Protein AF-A0A6B2GAS7-F1 (afdb_monomer_lite)

Sequence (126 aa):
ILGNYIAIIYMLERAVYAQEANSVYFTAPFSGVVAHQISHEHLTPIKIDQFLNAYKYFIIDSISGSSTSETFKNNIFRASLLNQEKLCCGLSIFVNFLEFLKTKVDIPFWKGPVPANGVISIEECT

Secondary structure (DSSP, 8-state):
-HHHHHHHHHHHHHHHHHHHHHHHHHHGGGGT--PPP--SSPPPHHHHHHHHHHHGGGSGGGGGGSS--HHHHHHHHHHHHHHH--GGGT--HHHHHHHHHHHHH--GGGT-SPPTTSS--SS---

InterPro domains:
  IPR008081 Cytoplasmic FMR1-interacting [PF05994] (2-126)
  IPR008081 Cytoplasmic FMR1-interacting [PTHR12195] (2-126)

Structure (mmCIF, N/CA/C/O backbone):
data_AF-A0A6B2GAS7-F1
#
_entry.id   AF-A0A6B2GAS7-F1
#
loop_
_atom_site.group_PDB
_atom_site.id
_atom_site.type_symbol
_atom_site.label_atom_id
_atom_site.label_alt_id
_atom_site.label_comp_id
_atom_site.label_asym_id
_atom_site.label_entity_id
_atom_site.label_seq_id
_atom_site.pdbx_PDB_ins_code
_atom_site.Cartn_x
_atom_site.Cartn_y
_atom_site.Cartn_z
_atom_site.occupancy
_atom_site.B_iso_or_equiv
_atom_site.auth_seq_id
_atom_site.auth_comp_id
_atom_site.auth_asym_id
_atom_site.auth_atom_id
_atom_site.pdbx_PDB_model_num
ATOM 1 N N . ILE A 1 1 ? 21.705 -8.211 -9.455 1.00 91.56 1 ILE A N 1
ATOM 2 C CA . ILE A 1 1 ? 21.748 -7.371 -8.228 1.00 91.56 1 ILE A CA 1
ATOM 3 C C . ILE A 1 1 ? 20.547 -6.424 -8.161 1.00 91.56 1 ILE A C 1
ATOM 5 O O . ILE A 1 1 ? 19.769 -6.565 -7.231 1.00 91.56 1 ILE A O 1
ATOM 9 N N . LEU A 1 2 ? 20.325 -5.536 -9.145 1.00 92.31 2 LEU A N 1
ATOM 10 C CA . LEU A 1 2 ? 19.176 -4.608 -9.144 1.00 92.31 2 LEU A CA 1
ATOM 11 C C . LEU A 1 2 ? 17.813 -5.309 -8.982 1.00 92.31 2 LEU A C 1
ATOM 13 O O . LEU A 1 2 ? 17.020 -4.907 -8.139 1.00 92.31 2 LEU A O 1
ATOM 17 N N . GLY A 1 3 ? 17.581 -6.403 -9.715 1.00 95.50 3 GLY A N 1
ATOM 18 C CA . GLY A 1 3 ? 16.351 -7.195 -9.580 1.00 95.50 3 GLY A CA 1
ATOM 19 C C . GLY A 1 3 ? 16.109 -7.721 -8.159 1.00 95.50 3 GLY A C 1
ATOM 20 O O . GLY A 1 3 ? 14.972 -7.727 -7.700 1.00 95.50 3 GLY A O 1
ATOM 21 N N . ASN A 1 4 ? 17.171 -8.064 -7.422 1.00 96.94 4 ASN A N 1
ATOM 22 C CA . ASN A 1 4 ? 17.047 -8.512 -6.034 1.00 96.94 4 ASN A CA 1
ATOM 23 C C . ASN A 1 4 ? 16.585 -7.363 -5.133 1.00 96.94 4 ASN A C 1
ATOM 25 O O . ASN A 1 4 ? 15.733 -7.581 -4.282 1.00 96.94 4 ASN A O 1
ATOM 29 N N . TYR A 1 5 ? 17.090 -6.139 -5.332 1.00 95.56 5 TYR A N 1
ATOM 30 C CA . TYR A 1 5 ? 16.628 -4.971 -4.572 1.00 95.56 5 TYR A CA 1
ATOM 31 C C . TYR A 1 5 ? 15.158 -4.648 -4.847 1.00 95.56 5 TYR A C 1
ATOM 33 O O . TYR A 1 5 ? 14.407 -4.406 -3.906 1.00 95.56 5 TYR A O 1
ATOM 41 N N . ILE A 1 6 ? 14.733 -4.707 -6.114 1.00 96.31 6 ILE A N 1
ATOM 42 C CA . ILE A 1 6 ? 13.325 -4.514 -6.496 1.00 96.31 6 ILE A CA 1
ATOM 43 C C . ILE A 1 6 ? 12.444 -5.567 -5.806 1.00 96.31 6 ILE A C 1
ATOM 45 O O . ILE A 1 6 ? 11.438 -5.221 -5.187 1.00 96.31 6 ILE A O 1
ATOM 49 N N . ALA A 1 7 ? 12.851 -6.839 -5.847 1.00 97.19 7 ALA A N 1
ATOM 50 C CA . ALA A 1 7 ? 12.131 -7.925 -5.187 1.00 97.19 7 ALA A CA 1
ATOM 51 C C . ALA A 1 7 ? 12.086 -7.760 -3.658 1.00 97.19 7 ALA A C 1
ATOM 53 O O . ALA A 1 7 ? 11.048 -8.002 -3.050 1.00 97.19 7 ALA A O 1
ATOM 54 N N . ILE A 1 8 ? 13.182 -7.320 -3.031 1.00 97.38 8 ILE A N 1
ATOM 55 C CA . ILE A 1 8 ? 13.235 -7.057 -1.586 1.00 97.38 8 ILE A CA 1
ATOM 56 C C . ILE A 1 8 ? 12.243 -5.959 -1.200 1.00 97.38 8 ILE A C 1
ATOM 58 O O . ILE A 1 8 ? 11.486 -6.151 -0.255 1.00 97.38 8 ILE A O 1
ATOM 62 N N . ILE A 1 9 ? 12.207 -4.839 -1.927 1.00 96.94 9 ILE A N 1
ATOM 63 C CA . ILE A 1 9 ? 11.280 -3.732 -1.635 1.00 96.94 9 ILE A CA 1
ATOM 64 C C . ILE A 1 9 ? 9.829 -4.202 -1.754 1.00 96.94 9 ILE A C 1
ATOM 66 O O . ILE A 1 9 ? 9.028 -3.939 -0.859 1.00 96.94 9 ILE A O 1
ATOM 70 N N . TYR A 1 10 ? 9.513 -4.960 -2.806 1.00 97.31 10 TYR A N 1
ATOM 71 C CA . TYR A 1 10 ? 8.193 -5.564 -2.976 1.00 97.31 10 TYR A CA 1
ATOM 72 C C . TYR A 1 10 ? 7.822 -6.491 -1.807 1.00 97.31 10 TYR A C 1
ATOM 74 O O . TYR A 1 10 ? 6.744 -6.375 -1.224 1.00 97.31 10 TYR A O 1
ATOM 82 N N . MET A 1 11 ? 8.722 -7.401 -1.420 1.00 98.12 11 MET A N 1
ATOM 83 C CA . MET A 1 11 ? 8.474 -8.329 -0.312 1.00 98.12 11 MET A CA 1
ATOM 84 C C . MET A 1 11 ? 8.340 -7.610 1.037 1.00 98.12 11 MET A C 1
ATOM 86 O O . MET A 1 11 ? 7.503 -8.002 1.849 1.00 98.12 11 MET A O 1
ATOM 90 N N . LEU A 1 12 ? 9.120 -6.550 1.271 1.00 97.62 12 LEU A N 1
ATOM 91 C CA . LEU A 1 12 ? 9.022 -5.729 2.479 1.00 97.62 12 LEU A CA 1
ATOM 92 C C . LEU A 1 12 ? 7.673 -5.014 2.562 1.00 97.62 12 LEU A C 1
ATOM 94 O O . LEU A 1 12 ? 7.032 -5.070 3.607 1.00 97.62 12 LEU A O 1
ATOM 98 N N . GLU A 1 13 ? 7.204 -4.405 1.471 1.00 97.25 13 GLU A N 1
ATOM 99 C CA . GLU A 1 13 ? 5.877 -3.777 1.432 1.00 97.25 13 GLU A CA 1
ATOM 100 C C . GLU A 1 13 ? 4.770 -4.799 1.738 1.00 97.25 13 GLU A C 1
ATOM 102 O O . GLU A 1 13 ? 3.906 -4.556 2.581 1.00 97.25 13 GLU A O 1
ATOM 107 N N . ARG A 1 14 ? 4.841 -5.994 1.137 1.00 96.69 14 ARG A N 1
ATOM 108 C CA . ARG A 1 14 ? 3.905 -7.093 1.420 1.00 96.69 14 ARG A CA 1
ATOM 109 C C . ARG A 1 14 ? 3.919 -7.529 2.886 1.00 96.69 14 ARG A C 1
ATOM 111 O O . ARG A 1 14 ? 2.855 -7.826 3.431 1.00 96.69 14 ARG A O 1
ATOM 118 N N . ALA A 1 15 ? 5.093 -7.579 3.513 1.00 97.75 15 ALA A N 1
ATOM 119 C CA . ALA A 1 15 ? 5.232 -7.916 4.926 1.00 97.75 15 ALA A CA 1
ATOM 120 C C . ALA A 1 15 ? 4.625 -6.831 5.831 1.00 97.75 15 ALA A C 1
ATOM 122 O O . ALA A 1 15 ? 3.878 -7.160 6.754 1.00 97.75 15 ALA A O 1
ATOM 123 N N . VAL A 1 16 ? 4.871 -5.551 5.524 1.00 97.12 16 VAL A N 1
ATOM 124 C CA . VAL A 1 16 ? 4.270 -4.412 6.237 1.00 97.12 16 VAL A CA 1
ATOM 125 C C . VAL A 1 16 ? 2.749 -4.470 6.147 1.00 97.12 16 VAL A C 1
ATOM 127 O O . VAL A 1 16 ? 2.084 -4.403 7.175 1.00 97.12 16 VAL A O 1
ATOM 130 N N . TYR A 1 17 ? 2.186 -4.701 4.959 1.00 96.81 17 TYR A N 1
ATOM 131 C CA . TYR A 1 17 ? 0.734 -4.813 4.807 1.00 96.81 17 TYR A CA 1
ATOM 132 C C . TYR A 1 17 ? 0.128 -5.953 5.620 1.00 96.81 17 TYR A C 1
ATOM 134 O O . TYR A 1 17 ? -0.936 -5.780 6.208 1.00 96.81 17 TYR A O 1
ATOM 142 N N . ALA A 1 18 ? 0.783 -7.114 5.669 1.00 95.94 18 ALA A N 1
ATOM 143 C CA . ALA A 1 18 ? 0.302 -8.231 6.475 1.00 95.94 18 ALA A CA 1
ATOM 144 C C . ALA A 1 18 ? 0.298 -7.879 7.973 1.00 95.94 18 ALA A C 1
ATOM 146 O O . ALA A 1 18 ? -0.668 -8.174 8.677 1.00 95.94 18 ALA A O 1
ATOM 147 N N . GLN A 1 19 ? 1.350 -7.209 8.451 1.00 96.06 19 GLN A N 1
ATOM 148 C CA . GLN A 1 19 ? 1.448 -6.759 9.838 1.00 96.06 19 GLN A CA 1
ATOM 149 C C . GLN A 1 19 ? 0.397 -5.692 10.174 1.00 96.06 19 GLN A C 1
ATOM 151 O O . GLN A 1 19 ? -0.265 -5.783 11.209 1.00 96.06 19 GLN A O 1
ATOM 156 N N . GLU A 1 20 ? 0.221 -4.695 9.30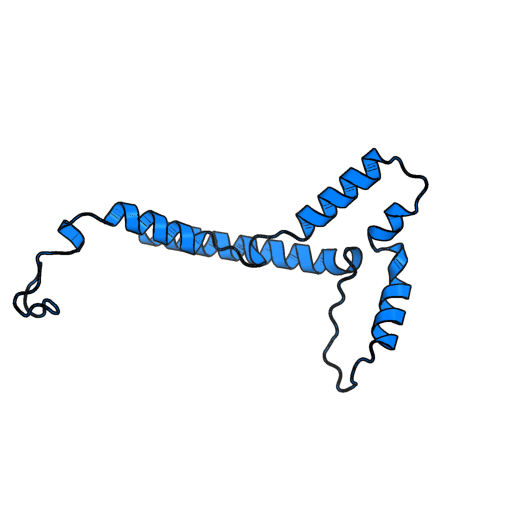9 1.00 95.69 20 GLU A N 1
ATOM 157 C CA . GLU A 1 20 ? -0.759 -3.627 9.498 1.00 95.69 20 GLU A CA 1
ATOM 158 C C . GLU A 1 20 ? -2.194 -4.153 9.454 1.00 95.69 20 GLU A C 1
ATOM 160 O O . GLU A 1 20 ? -2.976 -3.837 10.348 1.00 95.69 20 GLU A O 1
ATOM 165 N N . ALA A 1 21 ? -2.530 -5.016 8.491 1.00 93.06 21 ALA A N 1
ATOM 166 C CA . ALA A 1 21 ? -3.852 -5.630 8.402 1.00 93.06 21 ALA A CA 1
ATOM 167 C C . ALA A 1 21 ? -4.181 -6.443 9.662 1.00 93.06 21 ALA A C 1
ATOM 169 O O . ALA A 1 21 ? -5.288 -6.351 10.193 1.00 93.06 21 ALA A O 1
ATOM 170 N N . ASN A 1 22 ? -3.204 -7.190 10.186 1.00 92.81 22 ASN A N 1
ATOM 171 C CA . ASN A 1 22 ? -3.363 -7.918 11.440 1.00 92.81 22 ASN A CA 1
ATOM 172 C C . ASN A 1 22 ? -3.576 -6.964 12.630 1.00 92.81 22 ASN A C 1
ATOM 174 O O . ASN A 1 22 ? -4.451 -7.189 13.464 1.00 92.81 22 ASN A O 1
ATOM 178 N N . SER A 1 23 ? -2.826 -5.857 12.686 1.00 92.25 23 SER A N 1
ATOM 179 C CA . SER A 1 23 ? -3.014 -4.810 13.699 1.00 92.25 23 SER A CA 1
ATOM 180 C C . SER A 1 23 ? -4.419 -4.204 13.638 1.00 92.25 23 SER A C 1
ATOM 182 O O . SER A 1 23 ? -5.062 -4.040 14.674 1.00 92.25 23 SER A O 1
ATOM 184 N N . VAL A 1 24 ? -4.920 -3.895 12.439 1.00 90.25 24 VAL A N 1
ATOM 185 C CA . VAL A 1 24 ? -6.276 -3.359 12.234 1.00 90.25 24 VAL A CA 1
ATOM 186 C C . VAL A 1 24 ? -7.327 -4.379 12.662 1.00 90.25 24 VAL A C 1
ATOM 188 O O . VAL A 1 24 ? -8.263 -4.024 13.369 1.00 90.25 24 VAL A O 1
ATOM 191 N N . TYR A 1 25 ? -7.148 -5.656 12.321 1.00 89.19 25 TYR A N 1
ATOM 192 C CA . TYR A 1 25 ? -8.077 -6.718 12.707 1.00 89.19 25 TYR A CA 1
ATOM 193 C C . TYR A 1 25 ? -8.254 -6.817 14.230 1.00 89.19 25 TYR A C 1
ATOM 195 O O . TYR A 1 25 ? -9.380 -6.831 14.723 1.00 89.19 25 TYR A O 1
ATOM 203 N N . PHE A 1 26 ? -7.155 -6.818 14.991 1.00 88.06 26 PHE A N 1
ATOM 204 C CA . PHE A 1 26 ? -7.223 -6.889 16.456 1.00 88.06 26 PHE A CA 1
ATOM 205 C C . PHE A 1 26 ? -7.763 -5.619 17.114 1.00 88.06 26 PHE A C 1
ATOM 207 O O . PHE A 1 26 ? -8.275 -5.675 18.231 1.00 88.06 26 PHE A O 1
ATOM 214 N N . THR A 1 27 ? -7.654 -4.476 16.441 1.00 87.94 27 THR A N 1
ATOM 215 C CA . THR A 1 27 ? -8.079 -3.180 16.985 1.00 87.94 27 THR A CA 1
ATOM 216 C C . THR A 1 27 ? -9.451 -2.721 16.492 1.00 87.94 27 THR A C 1
ATOM 218 O O . THR A 1 27 ? -10.018 -1.777 17.049 1.00 87.94 27 THR A O 1
ATOM 221 N N . ALA A 1 28 ? -10.024 -3.419 15.509 1.00 85.75 28 ALA A N 1
ATOM 222 C CA . ALA A 1 28 ? -11.351 -3.164 14.963 1.00 85.75 28 ALA A CA 1
ATOM 223 C C . ALA A 1 28 ? -12.449 -3.055 16.045 1.00 85.75 28 ALA A C 1
ATOM 225 O O . ALA A 1 28 ? -13.187 -2.067 16.006 1.00 85.75 28 ALA A O 1
ATOM 226 N N . PRO A 1 29 ? -12.515 -3.936 17.072 1.00 83.06 29 PRO A N 1
ATOM 227 C CA . PRO A 1 29 ? -13.555 -3.846 18.100 1.00 83.06 29 PRO A CA 1
ATOM 228 C C . PRO A 1 29 ? -13.519 -2.534 18.896 1.00 83.06 29 PRO A C 1
ATOM 230 O O . PRO A 1 29 ? -14.564 -1.959 19.192 1.00 83.06 29 PRO A O 1
ATOM 233 N N . PHE A 1 30 ? -12.324 -2.017 19.198 1.00 84.19 30 PHE A N 1
ATOM 234 C CA . PHE A 1 30 ? -12.150 -0.756 19.935 1.00 84.19 30 PHE A CA 1
ATOM 235 C C . PHE A 1 30 ? -12.466 0.479 19.080 1.00 84.19 30 PHE A C 1
ATOM 237 O O . PHE A 1 30 ? -12.755 1.550 19.613 1.00 84.19 30 PHE A O 1
ATOM 244 N N . SER A 1 31 ? -12.434 0.314 17.755 1.00 81.19 31 SER A N 1
ATOM 245 C CA . SER A 1 31 ? -12.822 1.329 16.771 1.00 81.19 31 SER A CA 1
ATOM 246 C C . SER A 1 31 ? -14.311 1.271 16.407 1.00 81.19 31 SER A C 1
ATOM 248 O O . SER A 1 31 ? -14.753 2.037 15.558 1.00 81.19 31 SER A O 1
ATOM 250 N N . GLY A 1 32 ? -15.084 0.348 16.997 1.00 78.12 32 GLY A N 1
ATOM 251 C CA . GLY A 1 32 ? -16.493 0.136 16.645 1.00 78.12 32 GLY A CA 1
ATOM 252 C C . GLY A 1 32 ? -16.706 -0.580 15.306 1.00 78.12 32 GLY A C 1
ATOM 253 O O . GLY A 1 32 ? -17.822 -0.601 14.794 1.00 78.12 32 GLY A O 1
ATOM 254 N N . VAL A 1 33 ? -15.658 -1.179 14.731 1.00 80.31 33 VAL A N 1
ATOM 255 C CA . VAL A 1 33 ? -15.734 -1.955 13.488 1.00 80.31 33 VAL A CA 1
ATOM 256 C C . VAL A 1 33 ? -15.939 -3.426 13.826 1.00 80.31 33 VAL A C 1
ATOM 258 O O . VAL A 1 33 ? -15.189 -4.017 14.602 1.00 80.31 33 VAL A O 1
ATOM 261 N N . VAL A 1 34 ? -16.951 -4.036 13.213 1.00 73.69 34 VAL A N 1
ATOM 262 C CA . VAL A 1 34 ? -17.331 -5.427 13.464 1.00 73.69 34 VAL A CA 1
ATOM 263 C C . VAL A 1 34 ? -17.383 -6.171 12.142 1.00 73.69 34 VAL A C 1
ATOM 265 O O . VAL A 1 34 ? -18.120 -5.796 11.232 1.00 73.69 34 VAL A O 1
ATOM 268 N N . ALA A 1 35 ? -16.611 -7.250 12.041 1.00 71.56 35 ALA A N 1
ATOM 269 C CA . ALA A 1 35 ? -16.737 -8.173 10.927 1.00 71.56 35 ALA A CA 1
ATOM 270 C C . ALA A 1 35 ? -17.993 -9.029 11.131 1.00 71.56 35 ALA A C 1
ATOM 272 O O . ALA A 1 35 ? -18.111 -9.748 12.124 1.00 71.56 35 ALA A O 1
ATOM 273 N N . HIS A 1 36 ? -18.930 -8.966 10.190 1.00 68.75 36 HIS A N 1
ATOM 274 C CA . HIS A 1 36 ? -20.054 -9.889 10.162 1.00 68.75 36 HIS A CA 1
ATOM 275 C C . HIS A 1 36 ? -19.709 -11.106 9.304 1.00 68.75 36 HIS A C 1
ATOM 277 O O . HIS A 1 36 ? -19.278 -10.964 8.159 1.00 68.75 36 HIS A O 1
ATOM 283 N N . GLN A 1 37 ? -19.922 -12.309 9.838 1.00 62.41 37 GLN A N 1
ATOM 284 C CA . GLN A 1 37 ? -19.919 -13.516 9.016 1.00 62.41 37 GLN A CA 1
ATOM 285 C C . GLN A 1 37 ? -21.159 -13.496 8.131 1.00 62.41 37 GLN A C 1
ATOM 287 O O . GLN A 1 37 ? -22.252 -13.306 8.648 1.00 62.41 37 GLN A O 1
ATOM 292 N N . ILE A 1 38 ? -20.998 -13.706 6.824 1.00 56.62 38 ILE A N 1
ATOM 293 C CA . ILE A 1 38 ? -22.110 -13.791 5.871 1.00 56.62 38 ILE A CA 1
ATOM 294 C C . ILE A 1 38 ? -22.974 -15.000 6.255 1.00 56.62 38 ILE A C 1
ATOM 296 O O . ILE A 1 38 ? -22.740 -16.122 5.813 1.00 56.62 38 ILE A O 1
ATOM 300 N N . SER A 1 39 ? -23.945 -14.785 7.137 1.00 59.50 39 SER A N 1
ATOM 301 C CA . SER A 1 39 ? -25.021 -15.730 7.388 1.00 59.50 39 SER A CA 1
ATOM 302 C C . SER A 1 39 ? -26.103 -15.512 6.331 1.00 59.50 39 SER A C 1
ATOM 304 O O . SER A 1 39 ? -26.254 -14.410 5.806 1.00 59.50 39 SER A O 1
ATOM 306 N N . HIS A 1 40 ? -26.871 -16.551 6.004 1.00 57.78 40 HIS A N 1
ATOM 307 C CA . HIS A 1 40 ? -27.995 -16.436 5.066 1.00 57.78 40 HIS A CA 1
ATOM 308 C C . HIS A 1 40 ? -29.123 -15.509 5.571 1.00 57.78 40 HIS A C 1
ATOM 310 O O . HIS A 1 40 ? -30.063 -15.239 4.826 1.00 57.78 40 HIS A O 1
ATOM 316 N N . GLU A 1 41 ? -29.045 -15.005 6.809 1.00 65.12 41 GLU A N 1
ATOM 317 C CA . GLU A 1 41 ? -29.942 -13.970 7.314 1.00 65.12 41 GLU A CA 1
ATOM 318 C C . GLU A 1 41 ? -29.443 -12.572 6.941 1.00 65.12 41 GLU A C 1
ATOM 320 O O . GLU A 1 41 ? -28.326 -12.172 7.273 1.00 65.12 41 GLU A O 1
ATOM 325 N N . HIS A 1 42 ? -30.318 -11.774 6.329 1.00 64.69 42 HIS A N 1
ATOM 326 C CA . HIS A 1 42 ? -30.083 -10.343 6.199 1.00 64.69 42 HIS A CA 1
ATOM 327 C C . HIS A 1 42 ? -29.965 -9.702 7.590 1.00 64.69 42 HIS A C 1
ATOM 329 O O . HIS A 1 42 ? -30.905 -9.725 8.391 1.00 64.69 42 HIS A O 1
ATOM 335 N N . LEU A 1 43 ? -28.815 -9.087 7.867 1.00 66.75 43 LEU A N 1
ATOM 336 C CA . LEU A 1 43 ? -28.669 -8.165 8.985 1.00 66.75 43 LEU A CA 1
ATOM 337 C C . LEU A 1 43 ? -29.595 -6.973 8.777 1.00 66.75 43 LEU A C 1
ATOM 339 O O . LEU A 1 43 ? -29.437 -6.197 7.835 1.00 66.75 43 LEU A O 1
ATOM 343 N N . THR A 1 44 ? -30.529 -6.791 9.699 1.00 76.12 44 THR A N 1
ATOM 344 C CA . THR A 1 44 ? -31.212 -5.513 9.837 1.00 76.12 44 THR A CA 1
ATOM 345 C C . THR A 1 44 ? -30.296 -4.536 10.579 1.00 76.12 44 THR A C 1
ATOM 347 O O . THR A 1 44 ? -29.547 -4.955 11.469 1.00 76.12 44 THR A O 1
ATOM 350 N N . PRO A 1 45 ? -30.369 -3.228 10.280 1.00 75.56 45 PRO A N 1
ATOM 351 C CA . PRO A 1 45 ? -29.590 -2.206 10.990 1.00 75.56 45 PRO A CA 1
ATOM 352 C C . PRO A 1 45 ? -29.804 -2.262 12.512 1.00 75.56 45 PRO A C 1
ATOM 354 O O . PRO A 1 45 ? -28.875 -2.063 13.282 1.00 75.56 45 PRO A O 1
ATOM 357 N N . ILE A 1 46 ? -30.995 -2.678 12.951 1.00 78.62 46 ILE A N 1
ATOM 358 C CA . ILE A 1 46 ? -31.346 -2.857 14.366 1.00 78.62 46 ILE A CA 1
ATOM 359 C C . ILE A 1 46 ? -30.458 -3.905 15.059 1.00 78.62 46 ILE A C 1
ATOM 361 O O . ILE A 1 46 ? -30.021 -3.687 16.187 1.00 78.62 46 ILE A O 1
ATOM 365 N N . LYS A 1 47 ? -30.175 -5.044 14.407 1.00 79.00 47 LYS A N 1
ATOM 366 C CA . LYS A 1 47 ? -29.303 -6.087 14.978 1.00 79.00 47 LYS A CA 1
ATOM 367 C C . LYS A 1 47 ? -27.857 -5.586 15.111 1.00 79.00 47 LYS A C 1
ATOM 369 O O . LYS A 1 47 ? -27.186 -5.919 16.085 1.00 79.00 47 LYS A O 1
ATOM 374 N N . ILE A 1 48 ? -27.400 -4.764 14.161 1.00 77.56 48 ILE A N 1
ATOM 375 C CA . ILE A 1 48 ? -26.073 -4.132 14.195 1.00 77.56 48 ILE A CA 1
ATOM 376 C C . ILE A 1 48 ? -25.992 -3.152 15.370 1.00 77.56 48 ILE A C 1
ATOM 378 O O . ILE A 1 48 ? -25.069 -3.250 16.174 1.00 77.56 48 ILE A O 1
ATOM 382 N N . ASP A 1 49 ? -26.986 -2.279 15.533 1.00 79.94 49 ASP A N 1
ATOM 383 C CA . ASP A 1 49 ? -27.017 -1.306 16.631 1.00 79.94 49 ASP A CA 1
ATOM 384 C C . ASP A 1 49 ? -27.091 -1.979 18.006 1.00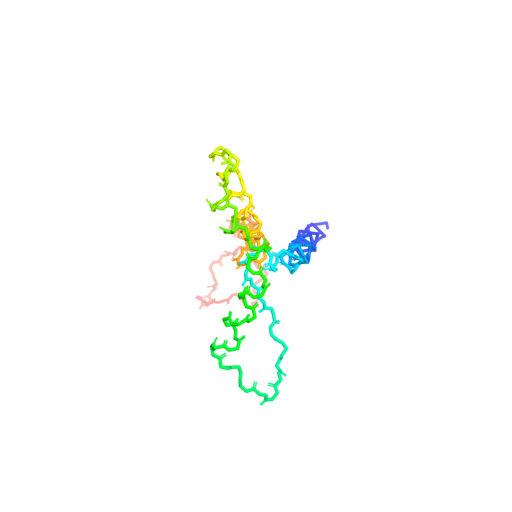 79.94 49 ASP A C 1
ATOM 386 O O . ASP A 1 49 ? -26.436 -1.543 18.953 1.00 79.94 49 ASP A O 1
ATOM 390 N N . GLN A 1 50 ? -27.855 -3.066 18.144 1.00 81.94 50 GLN A N 1
ATOM 391 C CA . GLN A 1 50 ? -27.892 -3.853 19.382 1.00 81.94 50 GLN A CA 1
ATOM 392 C C . GLN A 1 50 ? -26.521 -4.453 19.713 1.00 81.94 50 GLN A C 1
ATOM 394 O O . GLN A 1 50 ? -26.087 -4.398 20.865 1.00 81.94 50 GLN A O 1
ATOM 399 N N . PHE A 1 51 ? -25.822 -4.978 18.705 1.00 78.12 51 PHE A N 1
ATOM 400 C CA . PHE A 1 51 ? -24.475 -5.507 18.874 1.00 78.12 51 PHE A CA 1
ATOM 401 C C . PHE A 1 51 ? -23.482 -4.403 19.259 1.00 78.12 51 PHE A C 1
ATOM 403 O O . PHE A 1 51 ? -22.777 -4.535 20.256 1.00 78.12 51 PHE A O 1
ATOM 410 N N . LEU A 1 52 ? -23.459 -3.280 18.535 1.00 78.12 52 LEU A N 1
ATOM 411 C CA . LEU A 1 52 ? -22.580 -2.146 18.843 1.00 78.12 52 LEU A CA 1
ATOM 412 C C . LEU A 1 52 ? -22.837 -1.591 20.251 1.00 78.12 52 LEU A C 1
ATOM 414 O O . LEU A 1 52 ? -21.890 -1.285 20.975 1.00 78.12 52 LEU A O 1
ATOM 418 N N . ASN A 1 53 ? -24.099 -1.538 20.685 1.00 81.75 53 ASN A N 1
ATOM 419 C CA . ASN A 1 53 ? -24.450 -1.142 22.047 1.00 81.75 53 ASN A CA 1
ATOM 420 C C . ASN A 1 53 ? -23.890 -2.097 23.112 1.00 81.75 53 ASN A C 1
ATOM 422 O O . ASN A 1 53 ? -23.447 -1.625 24.159 1.00 81.75 53 ASN A O 1
ATOM 426 N N . ALA A 1 54 ? -23.847 -3.410 22.854 1.00 81.69 54 ALA A N 1
ATOM 427 C CA . ALA A 1 54 ? -23.261 -4.380 23.783 1.00 81.69 54 ALA A CA 1
ATOM 428 C C . ALA A 1 54 ? -21.750 -4.159 23.992 1.00 81.69 54 ALA A C 1
ATOM 430 O O . ALA A 1 54 ? -21.243 -4.360 25.095 1.00 81.69 54 ALA A O 1
ATOM 431 N N . TYR A 1 55 ? -21.039 -3.687 22.962 1.00 77.19 55 TYR A N 1
ATOM 432 C CA . TYR A 1 55 ? -19.596 -3.423 23.012 1.00 77.19 55 TYR A CA 1
ATOM 433 C C . TYR A 1 55 ? -19.233 -1.954 23.274 1.00 77.19 55 TYR A C 1
ATOM 435 O O . TYR A 1 55 ? -18.050 -1.623 23.339 1.00 77.19 55 TYR A O 1
ATOM 443 N N . LYS A 1 56 ? -20.218 -1.074 23.496 1.00 79.38 56 LYS A N 1
ATOM 444 C CA . LYS A 1 56 ? -20.033 0.381 23.639 1.00 79.38 56 LYS A CA 1
ATOM 445 C C . LYS A 1 56 ? -18.973 0.785 24.669 1.00 79.38 56 LYS A C 1
ATOM 447 O O . LYS A 1 56 ? -18.261 1.758 24.450 1.00 79.38 56 LYS A O 1
ATOM 452 N N . TYR A 1 57 ? -18.846 0.046 25.771 1.00 75.25 57 TYR A N 1
ATOM 453 C CA . TYR A 1 57 ? -17.866 0.328 26.831 1.00 75.25 57 TYR A CA 1
ATOM 454 C C . TYR A 1 57 ? -16.411 0.058 26.429 1.00 75.25 57 TYR A C 1
ATOM 456 O O . TYR A 1 57 ? -15.499 0.555 27.081 1.00 75.25 57 TYR A O 1
ATOM 464 N N . PHE A 1 58 ? -16.189 -0.724 25.3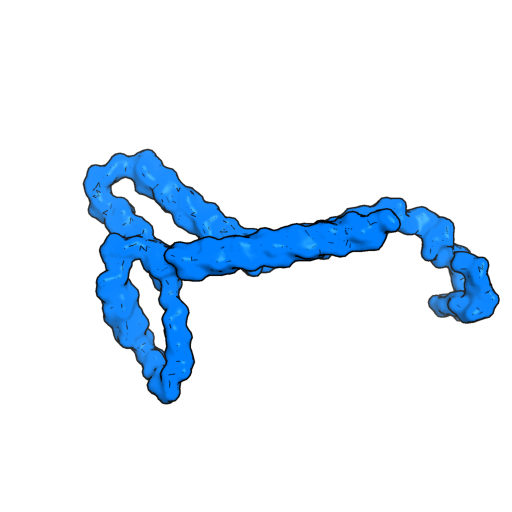73 1.00 75.62 58 PHE A N 1
ATOM 465 C CA . PHE A 1 58 ? -14.859 -1.002 24.836 1.00 75.62 58 PHE A CA 1
ATOM 466 C C . PHE A 1 58 ? -14.474 -0.035 23.711 1.00 75.62 58 PHE A C 1
ATOM 468 O O . PHE A 1 58 ? -13.302 0.057 23.361 1.00 75.62 58 PHE A O 1
ATOM 475 N N . ILE A 1 59 ? -15.435 0.705 23.150 1.00 78.81 59 ILE A N 1
ATOM 476 C CA . ILE A 1 59 ? -15.173 1.673 22.083 1.00 78.81 59 ILE A CA 1
ATOM 477 C C . ILE A 1 59 ? -14.490 2.900 22.684 1.00 78.81 59 ILE A C 1
ATOM 479 O O . ILE A 1 59 ? -14.935 3.426 23.707 1.00 78.81 59 ILE A O 1
ATOM 483 N N . ILE A 1 60 ? -13.428 3.378 22.035 1.00 76.00 60 ILE A N 1
ATOM 484 C CA . ILE A 1 60 ? -12.627 4.524 22.498 1.00 76.00 60 ILE A CA 1
ATOM 485 C C . ILE A 1 60 ? -13.487 5.779 22.749 1.00 76.00 60 ILE A C 1
ATOM 487 O O . ILE A 1 60 ? -13.225 6.515 23.698 1.00 76.00 60 ILE A O 1
ATOM 491 N N . ASP A 1 61 ? -14.570 5.973 21.994 1.00 72.56 61 ASP A N 1
ATOM 492 C CA . ASP A 1 61 ? -15.527 7.074 22.181 1.00 72.56 61 ASP A CA 1
ATOM 493 C C . ASP A 1 61 ? -16.177 7.109 23.574 1.00 72.56 61 ASP A C 1
ATOM 495 O O . ASP A 1 61 ? -16.594 8.170 24.040 1.00 72.56 61 ASP A O 1
ATOM 499 N N . SER A 1 62 ? -16.226 5.979 24.287 1.00 72.38 62 SER A N 1
ATOM 500 C CA . SER A 1 62 ? -16.704 5.939 25.676 1.00 72.38 62 SER A CA 1
ATOM 501 C C . SER A 1 62 ? -15.816 6.745 26.636 1.00 72.38 62 SER A C 1
ATOM 503 O O . SER A 1 62 ? -16.309 7.270 27.637 1.00 72.38 62 SER A O 1
ATOM 505 N N . ILE A 1 63 ? -14.531 6.926 26.307 1.00 73.00 63 ILE A N 1
ATOM 506 C CA . ILE A 1 63 ? -13.554 7.688 27.101 1.00 73.00 63 ILE A CA 1
ATOM 507 C C . ILE A 1 63 ? -13.826 9.196 27.008 1.00 73.00 63 ILE A C 1
ATOM 509 O O . ILE A 1 63 ? -13.534 9.948 27.937 1.00 73.00 63 ILE A O 1
ATOM 513 N N . SER A 1 64 ? -14.472 9.661 25.941 1.00 70.69 64 SER A N 1
ATOM 514 C CA . SER A 1 64 ? -14.879 11.064 25.813 1.00 70.69 64 SER A CA 1
ATOM 515 C C . SER A 1 64 ? -15.841 11.486 26.934 1.00 70.69 64 SER A C 1
ATOM 517 O O . SER A 1 64 ? -15.779 12.624 27.403 1.00 70.69 64 SER A O 1
ATOM 519 N N . GLY A 1 65 ? -16.664 10.554 27.434 1.00 70.12 65 GLY A N 1
ATOM 520 C CA . GLY A 1 65 ? -17.607 10.773 28.536 1.00 70.12 65 GLY A CA 1
ATOM 521 C C . GLY A 1 65 ? -17.036 10.585 29.947 1.00 70.12 65 GLY A C 1
ATOM 522 O O . GLY A 1 65 ? -17.741 10.855 30.917 1.00 70.12 65 GLY A O 1
ATOM 523 N N . SER A 1 66 ? -15.788 10.128 30.101 1.00 73.44 66 SER A N 1
ATOM 524 C CA . SER A 1 66 ? -15.194 9.894 31.422 1.00 73.44 66 SER A CA 1
ATOM 525 C C . SER A 1 66 ? -14.714 11.195 32.081 1.00 73.44 66 SER A C 1
ATOM 527 O O . SER A 1 66 ? -14.416 12.193 31.416 1.00 73.44 66 SER A O 1
ATOM 529 N N . SER A 1 67 ? -14.562 11.174 33.409 1.00 76.69 67 SER A N 1
ATOM 530 C CA . SER A 1 67 ? -13.983 12.270 34.207 1.00 76.69 67 SER A CA 1
ATOM 531 C C . SER A 1 67 ? -12.458 12.414 34.044 1.00 76.69 67 SER A C 1
ATOM 533 O O . SER A 1 67 ? -11.785 12.963 34.914 1.00 76.69 67 SER A O 1
ATOM 535 N N . THR A 1 68 ? -11.881 11.856 32.976 1.00 80.06 68 THR A N 1
ATOM 536 C CA . THR A 1 68 ? -10.434 11.840 32.736 1.00 80.06 68 THR A CA 1
ATOM 537 C C . THR A 1 68 ? -9.947 13.182 32.179 1.00 80.06 68 THR A C 1
ATOM 539 O O . THR A 1 68 ? -10.710 13.912 31.549 1.00 80.06 68 THR A O 1
ATOM 542 N N . SER A 1 69 ? -8.665 13.499 32.397 1.00 87.31 69 SER A N 1
ATOM 543 C CA . SER A 1 69 ? -8.017 14.720 31.895 1.00 87.31 69 SER A CA 1
ATOM 544 C C . SER A 1 69 ? -8.201 14.911 30.386 1.00 87.31 69 SER A C 1
ATOM 546 O O . SER A 1 69 ? -8.034 13.973 29.605 1.00 87.31 69 SER A O 1
ATOM 548 N N . GLU A 1 70 ? -8.435 16.153 29.966 1.00 86.88 70 GLU A N 1
ATOM 549 C CA . GLU A 1 70 ? -8.596 16.530 28.558 1.00 86.88 70 GLU A CA 1
ATOM 550 C C . GLU A 1 70 ? -7.349 16.216 27.713 1.00 86.88 70 GLU A C 1
ATOM 552 O O . GLU A 1 70 ? -7.435 15.779 26.567 1.00 86.88 70 GLU A O 1
ATOM 557 N N . THR A 1 71 ? -6.157 16.352 28.301 1.00 88.31 71 THR A N 1
ATOM 558 C CA . THR A 1 71 ? -4.895 15.980 27.640 1.00 88.31 71 THR A CA 1
ATOM 559 C C . THR A 1 71 ? -4.835 14.491 27.308 1.00 88.31 71 THR A C 1
ATOM 561 O O . THR A 1 71 ? -4.345 14.103 26.249 1.00 88.31 71 THR A O 1
ATOM 564 N N . PHE A 1 72 ? -5.368 13.649 28.189 1.00 87.25 72 PHE A N 1
ATOM 565 C CA . PHE A 1 72 ? -5.400 12.206 27.998 1.00 87.25 72 PHE A CA 1
ATOM 566 C C . PHE A 1 72 ? -6.403 11.809 26.913 1.00 87.25 72 PHE A C 1
ATOM 568 O O . PHE A 1 72 ? -6.065 11.001 26.049 1.00 87.25 72 PHE A O 1
ATOM 575 N N . LYS A 1 73 ? -7.591 12.432 26.897 1.00 86.62 73 LYS A N 1
ATOM 576 C CA . LYS A 1 73 ? -8.600 12.227 25.843 1.00 86.62 73 LYS A CA 1
ATOM 577 C C . LYS A 1 73 ? -8.036 12.549 24.461 1.00 86.62 73 LYS A C 1
ATOM 579 O O . LYS A 1 73 ? -8.102 11.716 23.560 1.00 86.62 73 LYS A O 1
ATOM 584 N N . ASN A 1 74 ? -7.382 13.704 24.328 1.00 88.69 74 ASN A N 1
ATOM 585 C CA . ASN A 1 74 ? -6.740 14.115 23.080 1.00 88.69 74 ASN A CA 1
ATOM 586 C C . ASN A 1 74 ? -5.648 13.136 22.626 1.00 88.69 74 ASN A C 1
ATOM 588 O O . ASN A 1 74 ? -5.560 12.812 21.442 1.00 88.69 74 ASN A O 1
ATOM 592 N N . ASN A 1 75 ? -4.832 12.623 23.550 1.00 89.50 75 ASN A N 1
ATOM 593 C CA . ASN A 1 75 ? -3.793 11.648 23.211 1.00 89.50 75 ASN A CA 1
ATOM 594 C C . ASN A 1 75 ? -4.381 10.325 22.713 1.00 89.50 75 ASN A C 1
ATOM 596 O O . ASN A 1 75 ? -3.898 9.779 21.722 1.00 89.50 75 ASN A O 1
ATOM 600 N N . ILE A 1 76 ? -5.436 9.829 23.361 1.00 88.12 76 ILE A N 1
ATOM 601 C CA . ILE A 1 76 ? -6.116 8.603 22.937 1.00 88.12 76 ILE A CA 1
ATOM 602 C C . ILE A 1 76 ? -6.777 8.783 21.574 1.00 88.12 76 ILE A C 1
ATOM 604 O O . ILE A 1 76 ? -6.641 7.913 20.718 1.00 88.12 76 ILE A O 1
ATOM 608 N N . PHE A 1 77 ? -7.443 9.914 21.343 1.00 86.44 77 PHE A N 1
ATOM 609 C CA . PHE A 1 77 ? -8.052 10.207 20.050 1.00 86.44 77 PHE A CA 1
ATOM 610 C C . PHE A 1 77 ? -7.011 10.193 18.921 1.00 86.44 77 PHE A C 1
ATOM 612 O O . PHE A 1 77 ? -7.190 9.518 17.908 1.00 86.44 77 PHE A O 1
ATOM 619 N N . ARG A 1 78 ? -5.863 10.852 19.129 1.00 89.38 78 ARG A N 1
ATOM 620 C CA . ARG A 1 78 ? -4.748 10.834 18.167 1.00 89.38 78 ARG A CA 1
ATOM 621 C C . ARG A 1 78 ? -4.183 9.430 17.952 1.00 89.38 78 ARG A C 1
ATOM 623 O O . ARG A 1 78 ? -3.865 9.075 16.821 1.00 89.38 78 ARG A O 1
ATOM 630 N N . ALA A 1 79 ? -4.066 8.634 19.013 1.00 89.00 79 ALA A N 1
ATOM 631 C CA . ALA A 1 79 ? -3.612 7.249 18.912 1.00 89.00 79 ALA A CA 1
ATOM 632 C C . ALA A 1 79 ? -4.604 6.374 18.126 1.00 89.00 79 ALA A C 1
ATOM 634 O O . ALA A 1 79 ? -4.177 5.537 17.335 1.00 89.00 79 ALA A O 1
ATOM 635 N N . SER A 1 80 ? -5.910 6.601 18.302 1.00 87.69 80 SER A N 1
ATOM 636 C CA . SER A 1 80 ? -6.970 5.923 17.549 1.00 87.69 80 SER A CA 1
ATOM 637 C C . SER A 1 80 ? -6.866 6.212 16.050 1.00 87.69 80 SER A C 1
ATOM 639 O O . SER A 1 80 ? -6.840 5.279 15.248 1.00 87.69 80 SER A O 1
ATOM 641 N N . LEU A 1 81 ? -6.690 7.485 15.672 1.00 88.50 81 LEU A N 1
ATOM 642 C CA . LEU A 1 81 ? -6.482 7.882 14.274 1.00 88.50 81 LEU A CA 1
ATOM 643 C C . LEU A 1 81 ? -5.253 7.196 13.663 1.00 88.50 81 LEU A C 1
ATOM 645 O O . LEU A 1 81 ? -5.359 6.549 12.625 1.00 88.50 81 LEU A O 1
ATOM 649 N N . LEU A 1 82 ? -4.107 7.231 14.353 1.00 89.62 82 LEU A N 1
ATOM 650 C CA . LEU A 1 82 ? -2.872 6.584 13.885 1.00 89.62 82 LEU A CA 1
ATOM 651 C C . LEU A 1 82 ? -3.005 5.056 13.762 1.00 89.62 82 LEU A C 1
ATOM 653 O O . LEU A 1 82 ? -2.279 4.389 13.017 1.00 89.62 82 LEU A O 1
ATOM 657 N N . ASN A 1 83 ? -3.908 4.463 14.536 1.00 88.12 83 ASN A N 1
ATOM 658 C CA . ASN A 1 83 ? -4.180 3.043 14.452 1.00 88.12 83 ASN A CA 1
ATOM 659 C C . ASN A 1 83 ? -5.027 2.678 13.218 1.00 88.12 83 ASN A C 1
ATOM 661 O O . ASN A 1 83 ? -4.824 1.605 12.654 1.00 88.12 83 ASN A O 1
ATOM 665 N N . GLN A 1 84 ? -5.919 3.565 12.775 1.00 87.00 84 GLN A N 1
ATOM 666 C CA . GLN A 1 84 ? -6.756 3.370 11.584 1.00 87.00 84 GLN A CA 1
ATOM 667 C C . GLN A 1 84 ? -6.033 3.745 10.281 1.00 87.00 84 GLN A C 1
ATOM 669 O O . GLN A 1 84 ? -6.241 3.112 9.245 1.00 87.00 84 GLN A O 1
ATOM 674 N N . GLU A 1 85 ? -5.152 4.742 10.330 1.00 90.88 85 GLU A N 1
ATOM 675 C CA . GLU A 1 85 ? -4.346 5.177 9.191 1.00 90.88 85 GLU A CA 1
ATOM 676 C C . GLU A 1 85 ? -3.129 4.260 9.013 1.00 90.88 85 GLU A C 1
ATOM 678 O O . GLU A 1 85 ? -2.099 4.410 9.673 1.00 90.88 85 GLU A O 1
ATOM 683 N N . LYS A 1 86 ? -3.259 3.279 8.116 1.00 93.12 86 LYS A N 1
ATOM 684 C CA . LYS A 1 86 ? -2.203 2.329 7.738 1.00 93.12 86 LYS A CA 1
ATOM 685 C C . LYS A 1 86 ? -1.892 2.419 6.250 1.00 93.12 86 LYS A C 1
ATOM 687 O O . LYS A 1 86 ? -2.766 2.761 5.451 1.00 93.12 86 LYS A O 1
ATOM 692 N N . LEU A 1 87 ? -0.669 2.062 5.856 1.00 93.31 87 LEU A N 1
ATOM 693 C CA . LEU A 1 87 ? -0.286 2.032 4.440 1.00 93.31 87 LEU A CA 1
ATOM 694 C C . LEU A 1 87 ? -1.153 1.036 3.656 1.00 93.31 87 LEU A C 1
ATOM 696 O O . LEU A 1 87 ? -1.577 1.329 2.536 1.00 93.31 87 LEU A O 1
ATOM 700 N N . CYS A 1 88 ? -1.502 -0.098 4.275 1.00 92.75 88 CYS A N 1
ATOM 701 C CA . CYS A 1 88 ? -2.349 -1.131 3.677 1.00 92.75 88 CYS A CA 1
ATOM 702 C C . CYS A 1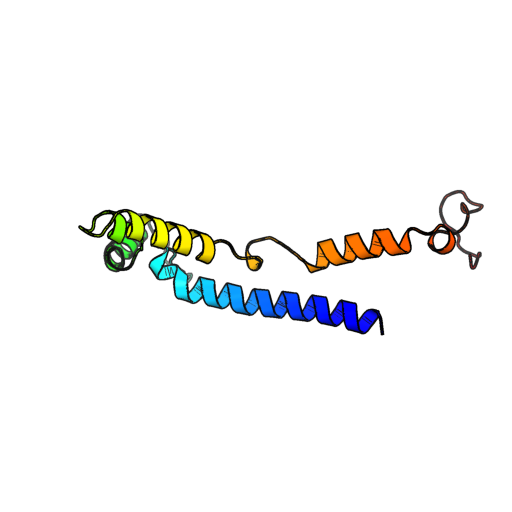 88 ? -3.767 -0.665 3.291 1.00 92.75 88 CYS A C 1
ATOM 704 O O . CYS A 1 88 ? -4.460 -1.391 2.581 1.00 92.75 88 CYS A O 1
ATOM 706 N N . CYS A 1 89 ? -4.205 0.522 3.728 1.00 90.50 89 CYS A N 1
ATOM 707 C CA . CYS A 1 89 ? -5.528 1.075 3.423 1.00 90.50 89 CYS A CA 1
ATOM 708 C C . CYS A 1 89 ? -5.620 1.770 2.051 1.00 90.50 89 CYS A C 1
ATOM 710 O O . CYS A 1 89 ? -6.709 2.192 1.669 1.00 90.50 89 CYS A O 1
ATOM 712 N N . GLY A 1 90 ? -4.518 1.890 1.297 1.00 90.62 90 GLY A N 1
ATOM 713 C CA . GLY A 1 90 ? -4.565 2.438 -0.068 1.00 90.62 90 GLY A CA 1
ATOM 714 C C . GLY A 1 90 ? -3.291 3.105 -0.588 1.00 90.62 90 GLY A C 1
ATOM 715 O O . GLY A 1 90 ? -3.347 3.772 -1.618 1.00 90.62 90 GLY A O 1
ATOM 716 N N . LEU A 1 91 ? -2.152 2.963 0.094 1.00 94.31 91 LEU A N 1
ATOM 717 C CA . LEU A 1 91 ? -0.885 3.586 -0.300 1.00 94.31 91 LEU A CA 1
ATOM 718 C C . LEU A 1 91 ? 0.132 2.522 -0.702 1.00 94.31 91 LEU A C 1
ATOM 720 O O . LEU A 1 91 ? 0.325 1.578 0.057 1.00 94.31 91 LEU A O 1
ATOM 724 N N . SER A 1 92 ? 0.831 2.700 -1.832 1.00 95.44 92 SER A N 1
ATOM 725 C CA . SER A 1 92 ? 1.903 1.792 -2.276 1.00 95.44 92 SER A CA 1
ATOM 726 C C . SER A 1 92 ? 3.257 2.487 -2.402 1.00 95.44 92 SER A C 1
ATOM 728 O O . SER A 1 92 ? 3.442 3.410 -3.192 1.00 95.44 92 SER A O 1
ATOM 730 N N . ILE A 1 93 ? 4.230 1.989 -1.642 1.00 95.56 93 ILE A N 1
ATOM 731 C CA . ILE A 1 93 ? 5.640 2.374 -1.720 1.00 95.56 93 ILE A CA 1
ATOM 732 C C . ILE A 1 93 ? 6.264 1.817 -3.000 1.00 95.56 93 ILE A C 1
ATOM 734 O O . ILE A 1 93 ? 7.083 2.492 -3.626 1.00 95.56 93 ILE A O 1
ATOM 738 N N . PHE A 1 94 ? 5.894 0.599 -3.405 1.00 96.50 94 PHE A N 1
ATOM 739 C CA . PHE A 1 94 ? 6.502 -0.053 -4.563 1.00 96.50 94 PHE A CA 1
ATOM 740 C C . PHE A 1 94 ? 6.219 0.694 -5.868 1.00 96.50 94 PHE A C 1
ATOM 742 O O . PHE A 1 94 ? 7.136 0.881 -6.667 1.00 96.50 94 PHE A O 1
ATOM 749 N N . VAL A 1 95 ? 4.993 1.191 -6.061 1.00 95.31 95 VAL A N 1
ATOM 750 C CA . VAL A 1 95 ? 4.641 2.011 -7.234 1.00 95.31 95 VAL A CA 1
ATOM 751 C C . VAL A 1 95 ? 5.486 3.284 -7.282 1.00 95.31 95 VAL A C 1
ATOM 753 O O . VAL A 1 95 ? 6.171 3.524 -8.277 1.00 95.31 95 VAL A O 1
ATOM 756 N N . ASN A 1 96 ? 5.533 4.043 -6.183 1.00 95.00 96 ASN A N 1
ATOM 757 C CA . ASN A 1 96 ? 6.342 5.262 -6.099 1.00 95.00 96 ASN A CA 1
ATOM 758 C C . ASN A 1 96 ? 7.835 4.979 -6.327 1.00 95.00 96 ASN A C 1
ATOM 760 O O . ASN A 1 96 ? 8.545 5.777 -6.940 1.00 95.00 96 ASN A O 1
ATOM 764 N N . PHE A 1 97 ? 8.328 3.832 -5.857 1.00 95.56 97 PHE A N 1
ATOM 765 C CA . PHE A 1 97 ? 9.703 3.410 -6.087 1.00 95.56 97 PHE A CA 1
ATOM 766 C C . PHE A 1 97 ? 9.983 3.108 -7.568 1.00 95.56 97 PHE A C 1
ATOM 768 O O . PHE A 1 97 ? 11.026 3.514 -8.082 1.00 95.56 97 PHE A O 1
ATOM 775 N N . LEU A 1 98 ? 9.066 2.445 -8.280 1.00 95.06 98 LEU A N 1
ATOM 776 C CA . LEU A 1 98 ? 9.206 2.206 -9.720 1.00 95.06 98 LEU A CA 1
ATOM 777 C C . LEU A 1 98 ? 9.155 3.507 -10.526 1.00 95.06 98 LEU A C 1
ATOM 779 O O . LEU A 1 98 ? 9.951 3.683 -11.451 1.00 95.06 98 LEU A O 1
ATOM 783 N N . GLU A 1 99 ? 8.273 4.438 -10.160 1.00 94.75 99 GLU A N 1
ATOM 784 C CA . GLU A 1 99 ? 8.238 5.774 -10.762 1.00 94.75 99 GLU A CA 1
ATOM 785 C C . GLU A 1 99 ? 9.557 6.514 -10.544 1.00 94.75 99 GLU A C 1
ATOM 787 O O . GLU A 1 99 ? 10.131 7.060 -11.487 1.00 94.75 99 GLU A O 1
ATOM 792 N N . PHE A 1 100 ? 10.101 6.455 -9.328 1.00 93.75 100 PHE A N 1
ATOM 793 C CA . PHE A 1 100 ? 11.417 7.003 -9.034 1.00 93.75 100 PHE A CA 1
ATOM 794 C C . PHE A 1 100 ? 12.514 6.350 -9.885 1.00 93.75 100 PHE A C 1
ATOM 796 O O . PHE A 1 100 ? 13.319 7.066 -10.482 1.00 93.75 100 PHE A O 1
ATOM 803 N N . LEU A 1 101 ? 12.543 5.017 -10.003 1.00 93.00 101 LEU A N 1
ATOM 804 C CA . LEU A 1 101 ? 13.512 4.317 -10.852 1.00 93.00 101 LEU A CA 1
ATOM 805 C C . LEU A 1 101 ? 13.399 4.739 -12.317 1.00 93.00 101 LEU A C 1
ATOM 807 O O . LEU A 1 101 ? 14.424 4.958 -12.961 1.00 93.00 101 LEU A O 1
ATOM 811 N N . LYS A 1 102 ? 12.179 4.931 -12.827 1.00 91.75 102 LYS A N 1
ATOM 812 C CA . LYS A 1 102 ? 11.951 5.432 -14.186 1.00 91.75 102 LYS A CA 1
ATOM 813 C C . LYS A 1 102 ? 12.652 6.774 -14.410 1.00 91.75 102 LYS A C 1
ATOM 815 O O . LYS A 1 102 ? 13.317 6.927 -15.428 1.00 91.75 102 LYS A O 1
ATOM 820 N N . THR A 1 103 ? 12.612 7.696 -13.441 1.00 90.75 103 THR A N 1
ATOM 821 C CA . THR A 1 103 ? 13.339 8.984 -13.546 1.00 90.75 103 THR A CA 1
ATOM 822 C C . THR A 1 103 ? 14.860 8.828 -13.617 1.00 90.75 103 THR A C 1
ATOM 824 O O . THR A 1 103 ? 15.545 9.703 -14.139 1.00 90.75 103 THR A O 1
ATOM 827 N N . LYS A 1 104 ? 15.418 7.724 -13.103 1.00 88.56 104 LYS A N 1
ATOM 828 C CA . LYS A 1 104 ? 16.864 7.444 -13.149 1.00 88.56 104 LYS A CA 1
ATOM 829 C C . LYS A 1 104 ? 17.305 6.784 -14.451 1.00 88.56 104 LYS A C 1
ATOM 831 O O . LYS A 1 104 ? 18.482 6.855 -14.789 1.00 88.56 104 LYS A O 1
ATOM 836 N N . VAL A 1 105 ? 16.373 6.160 -15.167 1.00 86.00 105 VAL A N 1
ATOM 837 C CA . VAL A 1 105 ? 16.611 5.441 -16.429 1.00 86.00 105 VAL A CA 1
ATOM 838 C C . VAL A 1 105 ? 16.152 6.273 -17.638 1.00 86.00 105 VAL A C 1
ATOM 840 O O . VAL A 1 105 ? 16.273 5.833 -18.774 1.00 86.00 105 VAL A O 1
ATOM 843 N N . ASP A 1 106 ? 15.705 7.517 -17.430 1.00 78.19 106 ASP A N 1
ATOM 844 C CA . ASP A 1 106 ? 15.214 8.428 -18.479 1.00 78.19 106 ASP A CA 1
ATOM 845 C C . ASP A 1 106 ? 16.330 9.037 -19.361 1.00 78.19 106 ASP A C 1
ATOM 847 O O . ASP A 1 106 ? 16.292 10.198 -19.765 1.00 78.19 106 ASP A O 1
ATOM 851 N N . ILE A 1 107 ? 17.369 8.251 -19.640 1.00 78.62 107 ILE A N 1
ATOM 852 C CA . ILE A 1 107 ? 18.513 8.620 -20.472 1.00 78.62 107 ILE A CA 1
ATOM 853 C C . ILE A 1 107 ? 18.190 8.234 -21.927 1.00 78.62 107 ILE A C 1
ATOM 855 O O . ILE A 1 107 ? 17.697 7.125 -22.147 1.00 78.62 107 ILE A O 1
ATOM 859 N N . PRO A 1 108 ? 18.509 9.079 -22.932 1.00 77.38 108 PRO A 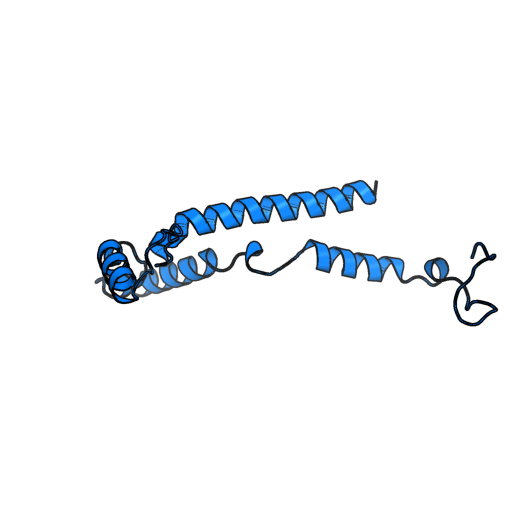N 1
ATOM 860 C CA . PRO A 1 108 ? 18.206 8.818 -24.346 1.00 77.38 108 PRO A CA 1
ATOM 861 C C . PRO A 1 108 ? 18.704 7.465 -24.864 1.00 77.38 108 PRO A C 1
ATOM 863 O O . PRO A 1 108 ? 18.076 6.880 -25.739 1.00 77.38 108 PRO A O 1
ATOM 866 N N . PHE A 1 109 ? 19.786 6.945 -24.277 1.00 82.12 109 PHE A N 1
ATOM 867 C CA . PHE A 1 109 ? 20.327 5.619 -24.573 1.00 82.12 109 PHE A CA 1
ATOM 868 C C . PHE A 1 109 ? 19.272 4.504 -24.486 1.00 82.12 109 PHE A C 1
ATOM 870 O O . PHE A 1 109 ? 19.251 3.634 -25.339 1.00 82.12 109 PHE A O 1
ATOM 877 N N . TRP A 1 110 ? 18.365 4.543 -23.504 1.00 83.81 110 TRP A N 1
ATOM 878 C CA . TRP A 1 110 ? 17.349 3.497 -23.327 1.00 83.81 110 TRP A CA 1
ATOM 879 C C . TRP A 1 110 ? 16.124 3.654 -24.237 1.00 83.81 110 TRP A C 1
ATOM 881 O O . TRP A 1 110 ? 15.307 2.740 -24.307 1.00 83.81 110 TRP A O 1
ATOM 891 N N . LYS A 1 111 ? 15.956 4.815 -24.884 1.00 82.62 111 LYS A N 1
ATOM 892 C CA . LYS A 1 111 ? 14.821 5.100 -25.779 1.00 82.62 111 LYS A CA 1
ATOM 893 C C . LYS A 1 111 ? 15.155 4.875 -27.253 1.00 82.62 111 LYS A C 1
ATOM 895 O O . LYS A 1 111 ? 14.231 4.710 -28.041 1.00 82.62 111 LYS A O 1
ATOM 900 N N . GLY A 1 112 ? 16.441 4.889 -27.603 1.00 81.25 112 GLY A N 1
ATOM 901 C CA . GLY A 1 112 ? 16.892 4.812 -28.986 1.00 81.25 112 GLY A CA 1
ATOM 902 C C . GLY A 1 112 ? 16.514 6.052 -29.818 1.00 81.25 112 GLY A C 1
ATOM 903 O O . GLY A 1 112 ? 15.914 7.009 -29.313 1.00 81.25 112 GLY A O 1
ATOM 904 N N . PRO A 1 113 ? 16.912 6.080 -31.100 1.00 84.06 113 PRO A N 1
ATOM 905 C CA . PRO A 1 113 ? 16.472 7.081 -32.062 1.00 84.06 113 PRO A CA 1
ATOM 906 C C . PRO A 1 113 ? 15.005 6.861 -32.469 1.00 84.06 113 PRO A C 1
ATOM 908 O O . PRO A 1 113 ? 14.391 5.844 -32.158 1.00 84.06 113 PRO A O 1
ATOM 911 N N . VAL A 1 114 ? 14.428 7.831 -33.183 1.00 86.00 114 VAL A N 1
ATOM 912 C CA . VAL A 1 114 ? 13.067 7.694 -33.723 1.00 86.00 114 VAL A CA 1
ATOM 913 C C . VAL A 1 114 ? 13.048 6.574 -34.778 1.00 86.00 114 VAL A C 1
ATOM 915 O O . VAL A 1 114 ? 13.895 6.604 -35.672 1.00 86.00 114 VAL A O 1
ATOM 918 N N . PRO A 1 115 ? 12.086 5.633 -34.724 1.00 88.06 115 PRO A N 1
ATOM 919 C CA . PRO A 1 115 ? 11.999 4.530 -35.679 1.00 88.06 115 PRO A CA 1
ATOM 920 C C . PRO A 1 115 ? 11.861 4.998 -37.132 1.00 88.06 115 PRO A C 1
ATOM 922 O O . PRO A 1 115 ? 11.103 5.930 -37.412 1.00 88.06 115 PRO A O 1
ATOM 925 N N . ALA A 1 116 ? 12.494 4.295 -38.076 1.00 85.75 116 ALA A N 1
ATOM 926 C CA . ALA A 1 116 ? 12.445 4.628 -39.507 1.00 85.75 116 ALA A CA 1
ATOM 927 C C . ALA A 1 116 ? 11.022 4.616 -40.106 1.00 85.75 116 ALA A C 1
ATOM 929 O O . ALA A 1 116 ? 10.716 5.380 -41.020 1.00 85.75 116 ALA A O 1
ATOM 930 N N . ASN A 1 117 ? 10.135 3.769 -39.575 1.00 87.38 117 ASN A N 1
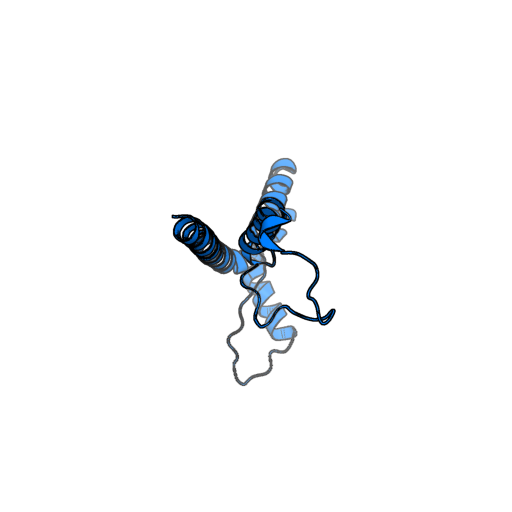ATOM 931 C CA . ASN A 1 117 ? 8.724 3.692 -39.968 1.00 87.38 117 ASN A CA 1
ATOM 932 C C . ASN A 1 117 ? 7.816 4.674 -39.197 1.00 87.38 117 ASN A C 1
ATOM 934 O O . ASN A 1 117 ? 6.607 4.684 -39.419 1.00 87.38 117 ASN A O 1
ATOM 938 N N . GLY A 1 118 ? 8.374 5.464 -38.271 1.00 86.94 118 GLY A N 1
ATOM 939 C CA . GLY A 1 118 ? 7.643 6.410 -37.426 1.00 86.94 118 GLY A CA 1
ATOM 940 C C . GLY A 1 118 ? 6.759 5.780 -36.341 1.00 86.94 118 GLY A C 1
ATOM 941 O O . GLY A 1 118 ? 6.011 6.508 -35.693 1.00 86.94 118 GLY A O 1
ATOM 942 N N . VAL A 1 119 ? 6.819 4.458 -36.138 1.00 87.50 119 VAL A N 1
ATOM 943 C CA . VAL A 1 119 ? 5.956 3.729 -35.190 1.00 87.50 119 VAL A CA 1
ATOM 944 C C . VAL A 1 119 ? 6.778 2.956 -34.159 1.00 87.50 119 VAL A C 1
ATOM 946 O O . VAL A 1 119 ? 6.675 3.230 -32.967 1.00 87.50 119 VAL A O 1
ATOM 949 N N . ILE A 1 120 ? 7.577 1.982 -34.599 1.00 87.94 120 ILE A N 1
ATOM 950 C CA . ILE A 1 120 ? 8.375 1.109 -33.728 1.00 87.94 120 ILE A CA 1
ATOM 951 C C . ILE A 1 120 ? 9.551 0.520 -34.510 1.00 87.94 120 ILE A C 1
ATOM 953 O O . ILE A 1 120 ? 9.399 0.147 -35.675 1.00 87.94 120 ILE A O 1
ATOM 957 N N . SER A 1 121 ? 10.713 0.414 -33.872 1.00 85.88 121 SER A N 1
ATOM 958 C CA . SER A 1 121 ? 11.874 -0.273 -34.441 1.00 85.88 121 SER A CA 1
ATOM 959 C C . SER A 1 121 ? 11.656 -1.789 -34.388 1.00 85.88 121 SER A C 1
ATOM 961 O O . SER A 1 121 ? 11.310 -2.331 -33.341 1.00 85.88 121 SER A O 1
ATOM 963 N N . ILE A 1 122 ? 11.801 -2.469 -35.532 1.00 82.75 122 ILE A N 1
ATOM 964 C CA . ILE A 1 122 ? 11.542 -3.919 -35.677 1.00 82.75 122 ILE A CA 1
ATOM 965 C C . ILE A 1 122 ? 12.844 -4.683 -35.939 1.00 82.75 122 ILE A C 1
ATOM 967 O O . ILE A 1 122 ? 13.066 -5.740 -35.356 1.00 82.75 122 ILE A O 1
ATOM 971 N N . GLU A 1 123 ? 13.703 -4.145 -36.806 1.00 79.38 123 GLU A N 1
ATOM 972 C CA . GLU A 1 123 ? 14.955 -4.790 -37.234 1.00 79.38 123 GLU A CA 1
ATOM 973 C C . GLU A 1 123 ? 16.209 -4.127 -36.636 1.00 79.38 123 GLU A C 1
ATOM 975 O O . GLU A 1 123 ? 17.315 -4.648 -36.757 1.00 79.38 123 GLU A O 1
ATOM 980 N N . GLU A 1 124 ? 16.050 -2.978 -35.978 1.00 76.31 124 GLU A N 1
ATOM 981 C CA . GLU A 1 124 ? 17.151 -2.187 -35.429 1.00 76.31 124 GLU A CA 1
ATOM 982 C C . GLU A 1 124 ? 17.416 -2.583 -33.968 1.00 76.31 124 GLU A C 1
ATOM 984 O O . GLU A 1 124 ? 16.548 -2.440 -33.107 1.00 76.31 124 GLU A O 1
ATOM 989 N N . CYS A 1 125 ? 18.633 -3.050 -33.672 1.00 74.44 125 CYS A N 1
ATOM 990 C CA . CYS A 1 125 ? 19.130 -3.190 -32.300 1.00 74.44 125 CYS A CA 1
ATOM 991 C C . CYS A 1 125 ? 19.688 -1.841 -31.815 1.00 74.44 125 CYS A C 1
ATOM 993 O O . CYS A 1 125 ? 20.907 -1.675 -31.713 1.00 74.44 125 CYS A O 1
ATOM 995 N N . THR A 1 126 ? 18.801 -0.872 -31.595 1.00 63.78 126 THR A N 1
ATOM 996 C CA . THR A 1 126 ? 19.115 0.468 -31.062 1.00 63.78 126 THR A CA 1
ATOM 997 C C . THR A 1 126 ? 18.794 0.617 -29.590 1.00 63.78 126 THR A C 1
ATOM 999 O O . THR A 1 126 ? 17.771 0.043 -29.157 1.00 63.78 126 THR A O 1
#

pLDDT: mean 84.92, std 9.69, range [56.62, 98.12]

Radius of gyration: 25.35 Å; chains: 1; bounding box: 53×33×74 Å

Organism: Myxobolus squamalis (NCBI:txid59785)

Foldseek 3Di:
DVVVVLVVLVVVQVVQLVVLVVLCVVCCLQQLHDDDDPDVDDDDVVNSVVVSVVSVCSHLVVVVPDPDDPVVNVVSVVVSVVSVDGCNVPHDPSVVVVVVVCVVVVDCVVVDDQDPVNPDPDPDPD